Protein AF-A0A523E2N0-F1 (afdb_monomer)

Solvent-accessible surface area (backbone atoms only — not comparable to full-atom values): 7174 Å² total; per-residue (Å²): 141,83,86,75,80,67,64,68,63,56,90,84,43,81,68,61,77,31,67,67,56,72,68,36,84,75,69,79,84,79,86,80,67,72,76,77,67,89,92,64,49,72,68,57,53,39,56,53,50,48,53,52,51,50,52,52,31,72,77,34,48,88,74,45,43,78,91,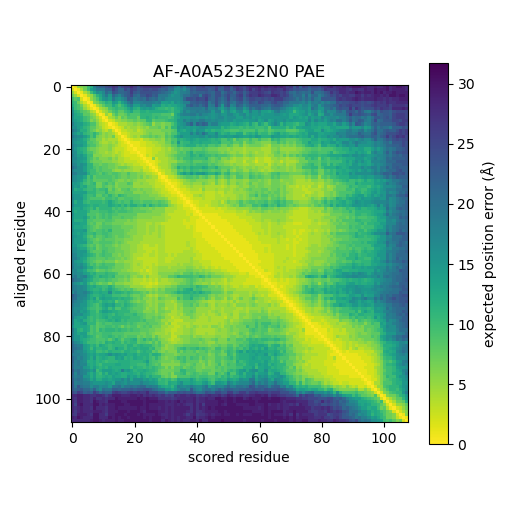69,64,85,75,84,87,79,72,56,67,68,52,70,69,36,66,81,47,45,64,56,54,52,51,51,51,50,51,54,59,67,68,63,72,63,79,86,68,68,82,132

Radius of gyration: 21.95 Å; Cα contacts (8 Å, |Δi|>4): 36; chains: 1; bounding box: 48×36×68 Å

Structure (mmCIF, N/CA/C/O backbone):
data_AF-A0A523E2N0-F1
#
_entry.id   AF-A0A523E2N0-F1
#
loop_
_atom_site.group_PDB
_atom_site.id
_atom_site.type_symbol
_atom_site.label_atom_id
_atom_site.label_alt_id
_atom_site.label_comp_id
_atom_site.label_asym_id
_atom_site.label_entity_id
_atom_site.label_seq_id
_atom_site.pdbx_PDB_ins_code
_atom_site.Cartn_x
_atom_site.Cartn_y
_atom_site.Cartn_z
_atom_site.occupancy
_atom_site.B_iso_or_equiv
_atom_site.auth_seq_id
_atom_site.auth_comp_id
_atom_site.auth_asym_id
_atom_site.auth_atom_id
_atom_site.pdbx_PDB_model_num
ATOM 1 N N . MET A 1 1 ? -7.329 -23.726 -4.312 1.00 32.69 1 MET A N 1
ATOM 2 C CA . MET A 1 1 ? -8.251 -23.051 -5.242 1.00 32.69 1 MET A CA 1
ATOM 3 C C . MET A 1 1 ? -8.557 -21.678 -4.654 1.00 32.69 1 MET A C 1
ATOM 5 O O . MET A 1 1 ? -9.527 -21.521 -3.933 1.00 32.69 1 MET A O 1
ATOM 9 N N . TRP A 1 2 ? -7.620 -20.740 -4.819 1.00 34.69 2 TRP A N 1
ATOM 10 C CA . TRP A 1 2 ? -7.723 -19.347 -4.365 1.00 34.69 2 TRP A CA 1
ATOM 11 C C . TRP A 1 2 ? -7.731 -18.491 -5.627 1.00 34.69 2 TRP A C 1
ATOM 13 O O . TRP A 1 2 ? -6.723 -17.888 -5.986 1.00 34.69 2 TRP A O 1
ATOM 23 N N . ASP A 1 3 ? -8.844 -18.526 -6.351 1.00 40.38 3 ASP A N 1
ATOM 24 C CA . ASP A 1 3 ? -8.977 -17.792 -7.602 1.00 40.38 3 ASP A CA 1
ATOM 25 C C . ASP A 1 3 ? -9.421 -16.357 -7.299 1.00 40.38 3 ASP A C 1
ATOM 27 O O . ASP A 1 3 ? -10.599 -16.060 -7.128 1.00 40.38 3 ASP A O 1
ATOM 31 N N . GLY A 1 4 ? -8.425 -15.472 -7.201 1.00 42.31 4 GLY A N 1
ATOM 32 C CA . GLY A 1 4 ? -8.561 -14.053 -7.523 1.00 42.31 4 GLY A CA 1
ATOM 33 C C . GLY A 1 4 ? -9.189 -13.155 -6.459 1.00 42.31 4 GLY A C 1
ATOM 34 O O . GLY A 1 4 ? -10.332 -12.731 -6.596 1.00 42.31 4 GLY A O 1
ATOM 35 N N . VAL A 1 5 ? -8.392 -12.715 -5.479 1.00 43.78 5 VAL A N 1
ATOM 36 C CA . VAL A 1 5 ? -8.674 -11.446 -4.787 1.00 43.78 5 VAL A CA 1
ATOM 37 C C . VAL A 1 5 ? -7.775 -10.367 -5.376 1.00 43.78 5 VAL A C 1
ATOM 39 O O . VAL A 1 5 ? -6.632 -10.194 -4.967 1.00 43.78 5 VAL A O 1
ATOM 42 N N . VAL A 1 6 ? -8.308 -9.656 -6.368 1.00 49.62 6 VAL A N 1
ATOM 43 C CA . VAL A 1 6 ? -7.732 -8.417 -6.897 1.00 49.62 6 VAL A CA 1
ATOM 44 C C . VAL A 1 6 ? -8.523 -7.270 -6.286 1.00 49.62 6 VAL A C 1
ATOM 46 O O . VAL A 1 6 ? -9.753 -7.287 -6.320 1.00 49.62 6 VAL A O 1
ATOM 49 N N . ALA A 1 7 ? -7.827 -6.281 -5.731 1.00 52.19 7 ALA A N 1
ATOM 50 C CA . ALA A 1 7 ? -8.410 -5.010 -5.324 1.00 52.19 7 ALA A CA 1
ATOM 51 C C . ALA A 1 7 ? -8.968 -4.299 -6.569 1.00 52.19 7 ALA A C 1
ATOM 53 O O . ALA A 1 7 ? -8.267 -3.548 -7.244 1.00 52.19 7 ALA A O 1
ATOM 54 N N . ARG A 1 8 ? -10.202 -4.627 -6.953 1.00 52.91 8 ARG A N 1
ATOM 55 C CA . ARG A 1 8 ? -10.839 -4.115 -8.162 1.00 52.91 8 ARG A CA 1
ATOM 56 C C . ARG A 1 8 ? -11.624 -2.859 -7.804 1.00 52.91 8 ARG A C 1
ATOM 58 O O . ARG A 1 8 ? -12.369 -2.846 -6.826 1.00 52.91 8 ARG A O 1
ATOM 65 N N . LEU A 1 9 ? -11.450 -1.808 -8.598 1.00 59.78 9 LEU A N 1
ATOM 66 C CA . LEU A 1 9 ? -12.268 -0.606 -8.476 1.00 59.78 9 LEU A CA 1
ATOM 67 C C . LEU A 1 9 ? -13.733 -0.975 -8.710 1.00 59.78 9 LEU A C 1
ATOM 69 O O . LEU A 1 9 ? -14.034 -1.888 -9.478 1.00 59.78 9 LEU A O 1
ATOM 73 N N . SER A 1 10 ? -14.648 -0.284 -8.032 1.00 63.03 10 SER A N 1
ATOM 74 C CA . SER A 1 10 ? -16.076 -0.445 -8.310 1.00 63.03 10 SER A CA 1
ATOM 75 C C . SER A 1 10 ? -16.326 -0.288 -9.813 1.00 63.03 10 SER A C 1
ATOM 77 O O . SER A 1 10 ? -15.726 0.585 -10.442 1.00 63.03 10 SER A O 1
ATOM 79 N N . SER A 1 11 ? -17.228 -1.088 -10.389 1.00 65.31 11 SER A N 1
ATOM 80 C CA . SER A 1 11 ? -17.620 -0.979 -11.803 1.00 65.31 11 SER A CA 1
ATOM 81 C C . SER A 1 11 ? -18.201 0.393 -12.159 1.00 65.31 11 SER A C 1
ATOM 83 O O . SER A 1 11 ? -18.305 0.727 -13.333 1.00 65.31 11 SER A O 1
ATOM 85 N N . SER A 1 12 ? -18.571 1.185 -11.150 1.00 70.19 12 SER A N 1
ATOM 86 C CA . SER A 1 12 ? -19.049 2.561 -11.294 1.00 70.19 12 SER A CA 1
ATOM 87 C C . SER A 1 12 ? -17.926 3.607 -11.314 1.00 70.19 12 SER A C 1
ATOM 89 O O . SER A 1 12 ? -18.202 4.786 -11.513 1.00 70.19 12 SER A O 1
ATOM 91 N N . CYS A 1 13 ? -16.669 3.221 -11.070 1.00 69.56 13 CYS A N 1
ATOM 92 C CA . CYS A 1 13 ? -15.531 4.128 -11.173 1.00 69.56 13 CYS A CA 1
ATOM 93 C C . CYS A 1 13 ? -15.142 4.283 -12.655 1.00 69.56 13 CYS A C 1
ATOM 95 O O . CYS A 1 13 ? -14.797 3.278 -13.279 1.00 69.56 13 CYS A O 1
ATOM 97 N N . PRO A 1 14 ? -15.132 5.504 -13.224 1.00 69.06 14 PRO A N 1
ATOM 98 C CA . PRO A 1 14 ? -14.820 5.707 -14.642 1.00 69.06 14 PRO A CA 1
ATOM 99 C C . PRO A 1 14 ? -13.398 5.258 -15.017 1.00 69.06 14 PRO A C 1
ATOM 101 O O . PRO A 1 14 ? -13.150 4.925 -16.166 1.00 69.06 14 PRO A O 1
ATOM 104 N N . PHE A 1 15 ? -12.486 5.165 -14.045 1.00 72.31 15 PHE A N 1
ATOM 105 C CA . PHE A 1 15 ? -11.100 4.730 -14.248 1.00 72.31 15 PHE A CA 1
ATOM 106 C C . PHE A 1 15 ? -10.904 3.203 -14.190 1.00 72.31 15 PHE A C 1
ATOM 108 O O . PHE A 1 15 ? -9.809 2.715 -14.449 1.00 72.31 15 PHE A O 1
ATOM 115 N N . HIS A 1 16 ? -11.942 2.427 -13.849 1.00 67.62 16 HIS A N 1
ATOM 116 C CA . HIS A 1 16 ? -11.846 0.975 -13.632 1.00 67.62 16 HIS A CA 1
ATOM 117 C C . HIS A 1 16 ? -11.418 0.178 -14.875 1.00 67.62 16 HIS A C 1
ATOM 119 O O . HIS A 1 16 ? -10.792 -0.872 -14.746 1.00 67.62 16 HIS A O 1
ATOM 125 N N . ALA A 1 17 ? -11.756 0.660 -16.068 1.00 69.62 17 ALA A N 1
ATOM 126 C CA . ALA A 1 17 ? -11.442 -0.006 -17.331 1.00 69.62 17 ALA A CA 1
ATOM 127 C C . ALA A 1 17 ? -11.071 0.995 -18.434 1.00 69.62 17 ALA A C 1
ATOM 129 O O . ALA A 1 17 ? -11.193 0.686 -19.617 1.00 69.62 17 ALA A O 1
ATOM 130 N N . ASP A 1 18 ? -10.647 2.196 -18.043 1.00 78.94 18 ASP A N 1
ATOM 131 C CA . ASP A 1 18 ? -10.215 3.214 -18.987 1.00 78.94 18 ASP A CA 1
ATOM 132 C C . ASP A 1 18 ? -8.835 2.826 -19.566 1.00 78.94 18 ASP A C 1
ATOM 134 O O . ASP A 1 18 ? -7.881 2.646 -18.796 1.00 78.94 18 ASP A O 1
ATOM 138 N N . PRO A 1 19 ? -8.705 2.625 -20.892 1.00 79.88 19 PRO A N 1
ATOM 139 C CA . PRO A 1 19 ? -7.459 2.164 -21.506 1.00 79.88 19 PRO A CA 1
ATOM 140 C C . PRO A 1 19 ? -6.297 3.133 -21.287 1.00 79.88 19 PRO A C 1
ATOM 142 O O . PRO A 1 19 ? -5.164 2.694 -21.077 1.00 79.88 19 PRO A O 1
ATOM 145 N N . ASP A 1 20 ? -6.585 4.435 -21.284 1.00 83.06 20 ASP A N 1
ATOM 146 C CA . ASP A 1 20 ? -5.581 5.481 -21.114 1.00 83.06 20 ASP A CA 1
ATOM 147 C C . ASP A 1 20 ? -5.075 5.507 -19.668 1.00 83.06 20 ASP A C 1
ATOM 149 O O . ASP A 1 20 ? -3.867 5.587 -19.427 1.00 83.06 20 ASP A O 1
ATOM 153 N N . PHE A 1 21 ? -5.968 5.333 -18.690 1.00 79.19 21 PHE A N 1
ATOM 154 C CA . PHE A 1 21 ? -5.604 5.182 -17.282 1.00 79.19 21 PHE A CA 1
ATOM 155 C C . PHE A 1 21 ? -4.765 3.918 -17.038 1.00 79.19 21 PHE A C 1
ATOM 157 O O . PHE A 1 21 ? -3.759 3.963 -16.331 1.00 79.19 21 PHE A O 1
ATOM 164 N N . MET A 1 22 ? -5.123 2.797 -17.671 1.00 77.62 22 MET A N 1
ATOM 165 C CA . MET A 1 22 ? -4.399 1.525 -17.544 1.00 77.62 22 MET A CA 1
ATOM 166 C C . MET A 1 22 ? -3.013 1.554 -18.207 1.00 77.62 22 MET A C 1
ATOM 168 O O . MET A 1 22 ? -2.079 0.903 -17.720 1.00 77.62 22 MET A O 1
ATOM 172 N N . ALA A 1 23 ? -2.858 2.306 -19.299 1.00 82.12 23 ALA A N 1
ATOM 173 C CA . ALA A 1 23 ? -1.580 2.513 -19.976 1.00 82.12 23 ALA A CA 1
ATOM 174 C C . ALA A 1 23 ? -0.683 3.528 -19.243 1.00 82.12 23 ALA A C 1
ATOM 176 O O . ALA A 1 23 ? 0.545 3.429 -19.293 1.00 82.12 23 ALA A O 1
ATOM 177 N N . ASN A 1 24 ? -1.271 4.480 -18.515 1.00 83.69 24 ASN A N 1
ATOM 178 C CA . ASN A 1 24 ? -0.539 5.548 -17.847 1.00 83.69 24 ASN A CA 1
ATOM 179 C C . ASN A 1 24 ? -0.054 5.152 -16.440 1.00 83.69 24 ASN A C 1
ATOM 181 O O . ASN A 1 24 ? -0.716 5.378 -15.430 1.00 83.69 24 ASN A O 1
ATOM 185 N N . ARG A 1 25 ? 1.185 4.656 -16.344 1.00 80.88 25 ARG A N 1
ATOM 186 C CA . ARG A 1 25 ? 1.852 4.338 -15.060 1.00 80.88 25 ARG A CA 1
ATOM 187 C C . ARG A 1 25 ? 2.043 5.540 -14.123 1.00 80.88 25 ARG A C 1
ATOM 189 O O . ARG A 1 25 ? 2.295 5.347 -12.934 1.00 80.88 25 ARG A O 1
ATOM 196 N N . ASN A 1 26 ? 1.915 6.765 -14.633 1.00 82.00 26 ASN A N 1
ATOM 197 C CA . ASN A 1 26 ? 2.005 7.990 -13.839 1.00 82.00 26 ASN A CA 1
ATOM 198 C C . ASN A 1 26 ? 0.644 8.428 -13.272 1.00 82.00 26 ASN A C 1
ATOM 200 O O . ASN A 1 26 ? 0.607 9.322 -12.427 1.00 82.00 26 ASN A O 1
ATOM 204 N N . ALA A 1 27 ? -0.464 7.795 -13.677 1.00 77.06 27 ALA A N 1
ATOM 205 C CA . ALA A 1 27 ? -1.805 8.057 -13.157 1.00 77.06 27 ALA A CA 1
ATOM 206 C C . ALA A 1 27 ? -2.001 7.434 -11.757 1.00 77.06 27 ALA A C 1
ATOM 208 O O . ALA A 1 27 ? -2.809 6.536 -11.529 1.00 77.06 27 ALA A O 1
ATOM 209 N N . ARG A 1 28 ? -1.215 7.910 -10.786 1.00 75.31 28 ARG A N 1
ATOM 210 C CA . ARG A 1 28 ? -1.198 7.429 -9.398 1.00 75.31 28 ARG A CA 1
ATOM 211 C C . ARG A 1 28 ? -2.233 8.176 -8.562 1.00 75.31 28 ARG A C 1
ATOM 213 O O . ARG A 1 28 ? -1.910 9.155 -7.902 1.00 75.31 28 ARG A O 1
ATOM 220 N N . MET A 1 29 ? -3.481 7.722 -8.603 1.00 70.31 29 MET A N 1
ATOM 221 C CA . MET A 1 29 ? -4.579 8.345 -7.845 1.00 70.31 29 MET A CA 1
ATOM 222 C C . MET A 1 29 ? -5.084 7.472 -6.684 1.00 70.31 29 MET A C 1
ATOM 224 O O . MET A 1 29 ? -5.905 7.916 -5.888 1.00 70.31 29 MET A O 1
ATOM 228 N N . MET A 1 30 ? -4.649 6.211 -6.593 1.00 71.44 30 MET A N 1
ATOM 229 C CA . MET A 1 30 ? -5.417 5.194 -5.869 1.00 71.44 30 MET A CA 1
ATOM 230 C C . MET A 1 30 ? -4.590 4.425 -4.849 1.00 71.44 30 MET A C 1
ATOM 232 O O . MET A 1 30 ? -3.439 4.068 -5.095 1.00 71.44 30 MET A O 1
ATOM 236 N N . SER A 1 31 ? -5.235 4.116 -3.729 1.00 73.88 31 SER A N 1
ATOM 237 C CA . SER A 1 31 ? -4.782 3.128 -2.756 1.00 73.88 31 SER A CA 1
ATOM 238 C C . SER A 1 31 ? -5.630 1.871 -2.906 1.00 73.88 31 SER A C 1
ATOM 240 O O . SER A 1 31 ? -6.836 1.951 -3.145 1.00 73.88 31 SER A O 1
ATOM 242 N N . VAL A 1 32 ? -5.002 0.706 -2.781 1.00 74.69 32 VAL A N 1
ATOM 243 C CA . VAL A 1 32 ? -5.655 -0.591 -2.974 1.00 74.69 32 VAL A CA 1
ATOM 244 C C . VAL A 1 32 ? -5.584 -1.425 -1.700 1.00 74.69 32 VAL A C 1
ATOM 246 O O . VAL A 1 32 ? -4.596 -1.370 -0.973 1.00 74.69 32 VAL A O 1
ATOM 249 N N . PHE A 1 33 ? -6.626 -2.219 -1.447 1.00 77.06 33 PHE A N 1
ATOM 250 C CA . PHE A 1 33 ? -6.678 -3.164 -0.331 1.00 77.06 33 PHE A CA 1
ATOM 251 C C . PHE A 1 33 ? -6.762 -4.593 -0.860 1.00 77.06 33 PHE A C 1
ATOM 253 O O . PHE A 1 33 ? -7.661 -4.917 -1.635 1.00 77.06 33 PHE A O 1
ATOM 260 N N . GLY A 1 34 ? -5.839 -5.451 -0.432 1.00 79.06 34 GLY A N 1
ATOM 261 C CA . GLY A 1 34 ? -5.816 -6.871 -0.782 1.00 79.06 34 GLY A CA 1
ATOM 262 C C . GLY A 1 34 ? -6.177 -7.766 0.401 1.00 79.06 34 GLY A C 1
ATOM 263 O O . GLY A 1 34 ? -5.990 -7.391 1.559 1.00 79.06 34 GLY A O 1
ATOM 264 N N . LYS A 1 35 ? -6.667 -8.977 0.114 1.00 81.69 35 LYS A N 1
ATOM 265 C CA . LYS A 1 35 ? -6.796 -10.038 1.121 1.00 81.69 35 LYS A CA 1
ATOM 266 C C . LYS A 1 35 ? -5.495 -10.834 1.173 1.00 81.69 35 LYS A C 1
ATOM 268 O O . LYS A 1 35 ? -5.026 -11.316 0.146 1.00 81.69 35 LYS A O 1
ATOM 273 N N . MET A 1 36 ? -4.954 -11.007 2.373 1.00 84.00 36 MET A N 1
ATOM 274 C CA . MET A 1 36 ? -3.794 -11.862 2.610 1.00 84.00 36 MET A CA 1
ATOM 275 C C . MET A 1 36 ? -4.207 -13.340 2.648 1.00 84.00 36 MET A C 1
ATOM 277 O O . MET A 1 36 ? -5.313 -13.678 3.081 1.00 84.00 36 MET A O 1
ATOM 281 N N . LYS A 1 37 ? -3.316 -14.226 2.196 1.00 84.69 37 LYS A N 1
ATOM 282 C CA . LYS A 1 37 ? -3.494 -15.674 2.331 1.00 84.69 37 LYS A CA 1
ATOM 283 C C . LYS A 1 37 ? -3.502 -16.068 3.813 1.00 84.69 37 LYS A C 1
ATOM 285 O O . LYS A 1 37 ? -2.767 -15.504 4.618 1.00 84.69 37 LYS A O 1
ATOM 290 N N . GLU A 1 38 ? -4.323 -17.053 4.161 1.00 82.44 38 GLU A N 1
ATOM 291 C CA . GLU A 1 38 ? -4.369 -17.596 5.520 1.00 82.44 38 GLU A CA 1
ATOM 292 C C . GLU A 1 38 ? -2.998 -18.149 5.945 1.00 82.44 38 GLU A C 1
ATOM 294 O O . GLU A 1 38 ? -2.337 -18.849 5.176 1.00 82.44 38 GLU A O 1
ATOM 299 N N . GLY A 1 39 ? -2.576 -17.813 7.168 1.00 84.31 39 GLY A N 1
ATOM 300 C CA . GLY A 1 39 ? -1.311 -18.264 7.761 1.00 84.31 39 GLY A CA 1
ATOM 301 C C . GLY A 1 39 ? -0.058 -17.478 7.356 1.00 84.31 39 GLY A C 1
ATOM 302 O O . GLY A 1 39 ? 1.003 -17.764 7.896 1.00 84.31 39 GLY A O 1
ATOM 303 N N . VAL A 1 40 ? -0.160 -16.499 6.452 1.00 86.75 40 VAL A N 1
ATOM 304 C CA . VAL A 1 40 ? 0.960 -15.608 6.092 1.00 86.75 40 VAL A CA 1
ATOM 305 C C . VAL A 1 40 ? 1.068 -14.480 7.118 1.00 86.75 40 VAL A C 1
ATOM 307 O O . VAL A 1 40 ? 0.041 -13.960 7.561 1.00 86.75 40 VAL A O 1
ATOM 310 N N . THR A 1 41 ? 2.282 -14.096 7.517 1.00 87.75 41 THR A N 1
ATOM 311 C CA . THR A 1 41 ? 2.467 -12.939 8.410 1.00 87.75 41 THR A CA 1
ATOM 312 C C . THR A 1 41 ? 2.491 -11.622 7.636 1.00 87.75 41 THR A C 1
ATOM 314 O O . THR A 1 41 ? 2.749 -11.582 6.431 1.00 87.75 41 THR A O 1
ATOM 317 N N . LEU A 1 42 ? 2.246 -10.507 8.330 1.00 85.56 42 LEU A N 1
ATOM 318 C CA . LEU A 1 42 ? 2.299 -9.183 7.707 1.00 85.56 42 LEU A CA 1
ATOM 319 C C . LEU A 1 42 ? 3.697 -8.887 7.140 1.00 85.56 42 LEU A C 1
ATOM 321 O O . LEU A 1 42 ? 3.812 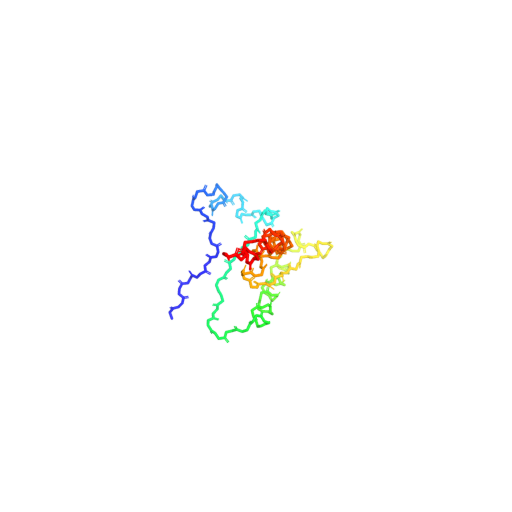-8.321 6.059 1.00 85.56 42 LEU A O 1
ATOM 325 N N . GLU A 1 43 ? 4.754 -9.321 7.825 1.00 86.44 43 GLU A N 1
ATOM 326 C CA . GLU A 1 43 ? 6.145 -9.152 7.394 1.00 86.44 43 GLU A CA 1
ATOM 327 C C . GLU A 1 43 ? 6.459 -9.959 6.131 1.00 86.44 43 GLU A C 1
ATOM 329 O O . GLU A 1 43 ? 7.212 -9.506 5.271 1.00 86.44 43 GLU A O 1
ATOM 334 N N . GLU A 1 44 ? 5.902 -11.162 6.002 1.00 86.75 44 GLU A N 1
ATOM 335 C CA . GLU A 1 44 ? 6.042 -11.970 4.790 1.00 86.75 44 GLU A CA 1
ATOM 336 C C . GLU A 1 44 ? 5.331 -11.319 3.604 1.00 86.75 44 GLU A C 1
ATOM 338 O O . GLU A 1 44 ? 5.919 -11.221 2.525 1.00 86.75 44 GLU A O 1
ATOM 343 N N . ALA A 1 45 ? 4.114 -10.813 3.818 1.00 86.88 45 ALA A N 1
ATOM 344 C CA . ALA A 1 45 ? 3.372 -10.069 2.806 1.00 86.88 45 ALA A CA 1
ATOM 345 C C . ALA A 1 45 ? 4.091 -8.769 2.401 1.00 86.88 45 ALA A C 1
ATOM 347 O O . ALA A 1 45 ? 4.153 -8.454 1.215 1.00 86.88 45 ALA A O 1
ATOM 348 N N . ALA A 1 46 ? 4.678 -8.049 3.363 1.00 86.94 46 ALA A N 1
ATOM 349 C CA . ALA A 1 46 ? 5.474 -6.848 3.116 1.00 86.94 46 ALA A CA 1
ATOM 350 C C . ALA A 1 46 ? 6.659 -7.136 2.195 1.00 86.94 46 ALA A C 1
ATOM 352 O O . ALA A 1 46 ? 6.787 -6.515 1.143 1.00 86.94 46 ALA A O 1
ATOM 353 N N . ARG A 1 47 ? 7.467 -8.152 2.529 1.00 89.44 47 ARG A N 1
ATOM 354 C CA . ARG A 1 47 ? 8.627 -8.529 1.708 1.00 89.44 47 ARG A CA 1
ATOM 355 C C . ARG A 1 47 ? 8.235 -8.954 0.301 1.00 89.44 47 ARG A C 1
ATOM 357 O O . ARG A 1 47 ? 8.990 -8.715 -0.637 1.00 89.44 47 ARG A O 1
ATOM 364 N N . ASP A 1 48 ? 7.105 -9.637 0.147 1.00 88.31 48 ASP A N 1
ATOM 365 C CA . ASP A 1 48 ? 6.642 -10.053 -1.173 1.00 88.31 48 ASP A CA 1
ATOM 366 C C . ASP A 1 48 ? 6.222 -8.849 -2.026 1.00 88.31 48 ASP A C 1
ATOM 368 O O . ASP A 1 48 ? 6.650 -8.711 -3.173 1.00 88.31 48 ASP A O 1
ATOM 372 N N . LEU A 1 49 ? 5.477 -7.917 -1.430 1.00 88.00 49 LEU A N 1
ATOM 373 C CA . LEU A 1 49 ? 5.080 -6.675 -2.086 1.00 88.00 49 LEU A CA 1
ATOM 374 C C . LEU A 1 49 ? 6.279 -5.782 -2.428 1.00 88.00 49 LEU A C 1
ATOM 376 O O . LEU A 1 49 ? 6.295 -5.204 -3.514 1.00 88.00 49 LEU A O 1
ATOM 380 N N . ASP A 1 50 ? 7.310 -5.740 -1.583 1.00 89.25 50 ASP A N 1
ATOM 381 C CA . ASP A 1 50 ? 8.558 -5.025 -1.869 1.00 89.25 50 ASP A CA 1
ATOM 382 C C . ASP A 1 50 ? 9.279 -5.594 -3.099 1.00 89.25 50 ASP A C 1
ATOM 384 O O . ASP A 1 50 ? 9.758 -4.836 -3.944 1.00 89.25 50 ASP A O 1
ATOM 388 N N . ARG A 1 51 ? 9.310 -6.924 -3.269 1.00 90.75 51 ARG A N 1
ATOM 389 C CA . ARG A 1 51 ? 9.896 -7.546 -4.473 1.00 90.75 51 ARG A CA 1
ATOM 390 C C . ARG A 1 51 ? 9.118 -7.198 -5.737 1.00 90.75 51 ARG A C 1
ATOM 392 O O . ARG A 1 51 ? 9.719 -6.943 -6.784 1.00 90.75 51 ARG A O 1
ATOM 399 N N . VAL A 1 52 ? 7.788 -7.187 -5.658 1.00 89.25 52 VAL A N 1
ATOM 400 C CA . VAL A 1 52 ? 6.935 -6.793 -6.788 1.00 89.25 52 VAL A CA 1
ATOM 401 C C . VAL A 1 52 ? 7.156 -5.319 -7.125 1.00 89.25 52 VAL A C 1
ATOM 403 O O . VAL A 1 52 ? 7.334 -4.980 -8.296 1.00 89.25 52 VAL A O 1
ATOM 406 N N . ALA A 1 53 ? 7.210 -4.450 -6.114 1.00 87.06 53 ALA A N 1
ATOM 407 C CA . ALA A 1 53 ? 7.486 -3.028 -6.278 1.00 87.06 53 ALA A CA 1
ATOM 408 C C . ALA A 1 53 ? 8.842 -2.790 -6.951 1.00 87.06 53 ALA A C 1
ATOM 410 O O . ALA A 1 53 ? 8.920 -2.029 -7.914 1.00 87.06 53 ALA A O 1
ATOM 411 N N . GLU A 1 54 ? 9.886 -3.484 -6.498 1.00 88.69 54 GLU A N 1
ATOM 412 C CA . GLU A 1 54 ? 11.221 -3.439 -7.093 1.00 88.69 54 GLU A CA 1
ATOM 413 C C . GLU A 1 54 ? 11.192 -3.851 -8.570 1.00 88.69 54 GLU A C 1
ATOM 415 O O . GLU A 1 54 ? 11.697 -3.130 -9.429 1.00 88.69 54 GLU A O 1
ATOM 420 N N . THR A 1 55 ? 10.517 -4.957 -8.887 1.00 90.06 55 THR A N 1
ATOM 421 C CA . THR A 1 55 ? 10.367 -5.438 -10.270 1.00 90.06 55 THR A CA 1
ATOM 422 C C . THR A 1 55 ? 9.674 -4.396 -11.154 1.00 90.06 55 THR A C 1
ATOM 424 O O . THR A 1 55 ? 10.104 -4.142 -12.280 1.00 90.06 55 THR A O 1
ATOM 427 N N . ILE A 1 56 ? 8.622 -3.743 -10.647 1.00 87.38 56 ILE A N 1
ATOM 428 C CA . ILE A 1 56 ? 7.910 -2.680 -11.370 1.00 87.38 56 ILE A CA 1
ATOM 429 C C . ILE A 1 56 ? 8.821 -1.472 -11.603 1.00 87.38 56 ILE A C 1
ATOM 431 O O . 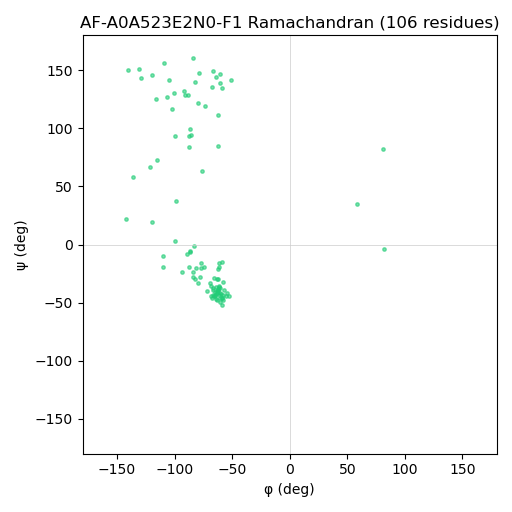ILE A 1 56 ? 8.821 -0.935 -12.716 1.00 87.38 56 ILE A O 1
ATOM 435 N N . ARG A 1 57 ? 9.600 -1.060 -10.591 1.00 87.62 57 ARG A N 1
ATOM 436 C CA . ARG A 1 57 ? 10.561 0.046 -10.715 1.00 87.62 57 ARG A CA 1
ATOM 437 C C . ARG A 1 57 ? 11.609 -0.257 -11.782 1.00 87.62 57 ARG A C 1
ATOM 439 O O . ARG A 1 57 ? 11.806 0.562 -12.674 1.00 87.62 57 ARG A O 1
ATOM 446 N N . GLN A 1 58 ? 12.214 -1.443 -11.735 1.00 88.50 58 GLN A N 1
ATOM 447 C CA . GLN A 1 58 ? 13.232 -1.870 -12.700 1.00 88.50 58 GLN A CA 1
ATOM 448 C C . GLN A 1 58 ? 12.687 -1.944 -14.129 1.00 88.50 58 GLN A C 1
ATOM 450 O O . GLN A 1 58 ? 13.366 -1.538 -15.069 1.00 88.50 58 GLN A O 1
ATOM 455 N N . ALA A 1 59 ? 11.447 -2.406 -14.301 1.00 89.25 59 ALA A N 1
ATOM 456 C CA . ALA A 1 59 ? 10.806 -2.476 -15.609 1.00 89.25 59 ALA A CA 1
ATOM 457 C C . ALA A 1 59 ? 10.359 -1.103 -16.153 1.00 89.25 59 ALA A C 1
ATOM 459 O O . ALA A 1 59 ? 10.127 -0.976 -17.353 1.00 89.25 59 ALA A O 1
ATOM 460 N N . ASN A 1 60 ? 10.208 -0.080 -15.299 1.00 87.31 60 ASN A N 1
ATOM 461 C CA . ASN A 1 60 ? 9.645 1.224 -15.673 1.00 87.31 60 ASN A CA 1
ATOM 462 C C . ASN A 1 60 ? 10.444 2.406 -15.079 1.00 87.31 60 ASN A C 1
ATOM 464 O O . ASN A 1 60 ? 9.866 3.249 -14.384 1.00 87.31 60 ASN A O 1
ATOM 468 N N . PRO A 1 61 ? 11.750 2.531 -15.371 1.00 83.94 61 PRO A N 1
ATOM 469 C CA . PRO A 1 61 ? 12.618 3.514 -14.718 1.00 83.94 61 PRO A CA 1
ATOM 470 C C . PRO A 1 61 ? 12.211 4.969 -14.997 1.00 83.94 61 PRO A C 1
ATOM 472 O O . PRO A 1 61 ? 12.380 5.831 -14.142 1.00 83.94 61 PRO A O 1
ATOM 475 N N . PHE A 1 62 ? 11.617 5.252 -16.163 1.00 85.25 62 PHE A N 1
ATOM 476 C CA . PHE A 1 62 ? 11.145 6.599 -16.506 1.00 85.25 62 PHE A CA 1
ATOM 477 C C . PHE A 1 62 ? 9.943 7.044 -15.656 1.00 85.25 62 PHE A C 1
ATOM 479 O O . PHE A 1 62 ? 9.835 8.211 -15.290 1.00 85.25 62 PHE A O 1
ATOM 486 N N . SER A 1 63 ? 9.049 6.115 -15.310 1.00 86.06 63 SER A N 1
ATOM 487 C CA . SER A 1 63 ? 7.892 6.406 -14.455 1.00 86.06 63 SER A CA 1
ATOM 488 C C . SER A 1 63 ? 8.235 6.351 -12.968 1.00 86.06 63 SER A C 1
ATOM 490 O O . SER A 1 63 ? 7.591 7.031 -12.168 1.00 86.06 63 SER A O 1
ATOM 492 N N . TYR A 1 64 ? 9.230 5.556 -12.572 1.00 83.88 64 TYR A N 1
ATOM 4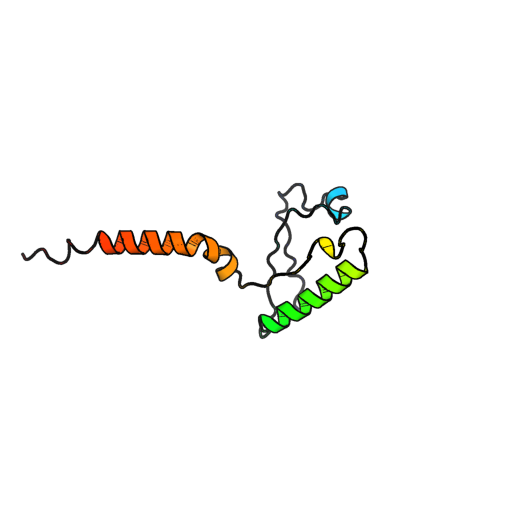93 C CA . TYR A 1 64 ? 9.632 5.354 -11.178 1.00 83.88 64 TYR A CA 1
ATOM 494 C C . TYR A 1 64 ? 11.103 5.746 -10.954 1.00 83.88 64 TYR A C 1
ATOM 496 O O . TYR A 1 64 ? 11.925 4.875 -10.663 1.00 83.88 64 TYR A O 1
ATOM 504 N N . PRO A 1 65 ? 11.453 7.040 -11.075 1.00 83.50 65 PRO A N 1
ATOM 505 C CA . PRO A 1 65 ? 12.800 7.492 -10.758 1.00 83.50 65 PRO A CA 1
ATOM 506 C C . PRO A 1 65 ? 13.070 7.341 -9.256 1.00 83.50 65 PRO A C 1
ATOM 508 O O . PRO A 1 65 ? 12.160 7.485 -8.437 1.00 83.50 65 PRO A O 1
ATOM 511 N N . GLU A 1 66 ? 14.327 7.097 -8.876 1.00 81.75 66 GLU A N 1
ATOM 512 C CA . GLU A 1 66 ? 14.711 6.924 -7.464 1.00 81.75 66 GLU A CA 1
ATOM 513 C C . GLU A 1 66 ? 14.359 8.141 -6.598 1.00 81.75 66 GLU A C 1
ATOM 515 O O . GLU A 1 66 ? 13.965 7.993 -5.443 1.00 81.75 66 GLU A O 1
ATOM 520 N N . SER A 1 67 ? 14.399 9.343 -7.182 1.00 82.75 67 SER A N 1
ATOM 521 C CA . SER A 1 67 ? 14.018 10.594 -6.516 1.00 82.75 67 SER A CA 1
ATOM 522 C C . SER A 1 67 ? 12.557 10.642 -6.061 1.00 82.75 67 SER A C 1
ATOM 524 O O . SER A 1 67 ? 12.219 11.449 -5.198 1.00 82.75 67 SER A O 1
ATOM 526 N N . LEU A 1 68 ? 11.687 9.790 -6.611 1.00 81.94 68 LEU A N 1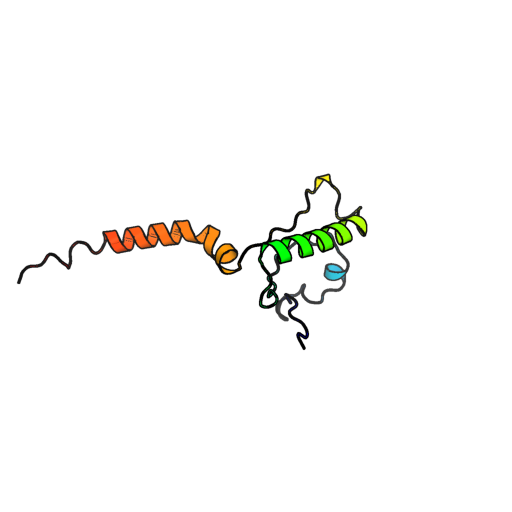
ATOM 527 C CA . LEU A 1 68 ? 10.280 9.712 -6.226 1.00 81.94 68 LEU A CA 1
ATOM 528 C C . LEU A 1 68 ? 10.072 8.960 -4.901 1.00 81.94 68 LEU A C 1
ATOM 530 O O . LEU A 1 68 ? 8.986 9.041 -4.332 1.00 81.94 68 LEU A O 1
ATOM 534 N N . GLY A 1 69 ? 11.072 8.205 -4.426 1.00 78.56 69 GLY A N 1
ATOM 535 C CA . GLY A 1 69 ? 10.980 7.456 -3.169 1.00 78.56 69 GLY A CA 1
ATOM 536 C C . GLY A 1 69 ? 9.831 6.442 -3.145 1.00 78.56 69 GLY A C 1
ATOM 537 O O . GLY A 1 69 ? 9.187 6.271 -2.114 1.00 78.56 69 GLY A O 1
ATOM 538 N N . TYR A 1 70 ? 9.525 5.810 -4.284 1.00 78.06 70 TYR A N 1
ATOM 539 C CA . TYR A 1 70 ? 8.414 4.862 -4.389 1.00 78.06 70 TYR A CA 1
ATOM 540 C C . TYR A 1 70 ? 8.624 3.656 -3.462 1.00 78.06 70 TYR A C 1
ATOM 542 O O . TYR A 1 70 ? 9.501 2.825 -3.707 1.00 78.06 70 TYR A O 1
ATOM 550 N N . ALA A 1 71 ? 7.784 3.561 -2.433 1.00 75.00 71 ALA A N 1
ATOM 551 C CA . ALA A 1 71 ? 7.759 2.478 -1.460 1.00 75.00 71 ALA A CA 1
ATOM 552 C C . ALA A 1 71 ? 6.328 1.951 -1.288 1.00 75.00 71 ALA A C 1
ATOM 554 O O . ALA A 1 71 ? 5.357 2.696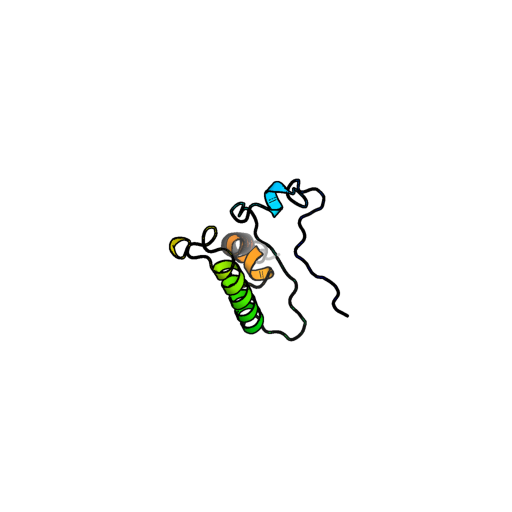 -1.455 1.00 75.00 71 ALA A O 1
ATOM 555 N N . VAL A 1 72 ? 6.201 0.668 -0.952 1.00 78.12 72 VAL A N 1
ATOM 556 C CA . VAL A 1 72 ? 4.914 0.043 -0.639 1.00 78.12 72 VAL A CA 1
ATOM 557 C C . VAL A 1 72 ? 4.794 -0.082 0.873 1.00 78.12 72 VAL A C 1
ATOM 559 O O . VAL A 1 72 ? 5.575 -0.772 1.515 1.00 78.12 72 VAL A O 1
ATOM 562 N N . GLU A 1 73 ? 3.808 0.595 1.457 1.00 78.00 73 GLU A N 1
ATOM 563 C CA . GLU A 1 73 ? 3.486 0.436 2.875 1.00 78.00 73 GLU A CA 1
ATOM 564 C C . GLU A 1 73 ? 2.435 -0.667 3.035 1.00 78.00 73 GLU A C 1
ATOM 566 O O . GLU A 1 73 ? 1.391 -0.654 2.378 1.00 78.00 73 GLU A O 1
ATOM 571 N N . THR A 1 74 ? 2.700 -1.625 3.923 1.00 78.38 74 THR A N 1
ATOM 572 C CA . THR A 1 74 ? 1.736 -2.665 4.289 1.00 78.38 74 THR A CA 1
ATOM 573 C C . THR A 1 74 ? 1.190 -2.404 5.681 1.00 78.38 74 THR A C 1
ATOM 575 O O . THR A 1 74 ? 1.924 -2.239 6.652 1.00 78.38 74 THR A O 1
ATOM 578 N N . ALA A 1 75 ? -0.133 -2.370 5.788 1.00 81.31 75 ALA A N 1
ATOM 579 C CA . ALA A 1 75 ? -0.819 -2.188 7.053 1.00 81.31 75 ALA A CA 1
ATOM 580 C C . ALA A 1 75 ? -2.055 -3.080 7.107 1.00 81.31 75 ALA A C 1
ATOM 582 O O . ALA A 1 75 ? -2.701 -3.349 6.092 1.00 81.31 75 ALA A O 1
ATOM 583 N N . LEU A 1 76 ? -2.420 -3.503 8.317 1.00 82.31 76 LEU A N 1
ATOM 584 C CA . LEU A 1 76 ? -3.716 -4.132 8.542 1.00 82.31 76 LEU A CA 1
ATOM 585 C C . LEU A 1 76 ? -4.831 -3.148 8.180 1.00 82.31 76 LEU A C 1
ATOM 587 O O . LEU A 1 76 ? -4.766 -1.974 8.544 1.00 82.31 76 LEU A O 1
ATOM 591 N N . LEU A 1 77 ? -5.880 -3.643 7.519 1.00 82.38 77 LEU A N 1
ATOM 592 C CA . LEU A 1 77 ? -7.015 -2.823 7.083 1.00 82.38 77 LEU A CA 1
ATOM 593 C C . LEU A 1 77 ? -7.640 -2.039 8.244 1.00 82.38 77 LEU A C 1
ATOM 595 O O . LEU A 1 77 ? -7.937 -0.854 8.110 1.00 82.38 77 LEU A O 1
ATOM 599 N N . SER A 1 78 ? -7.790 -2.683 9.403 1.00 80.69 78 SER A N 1
ATOM 600 C CA . SER A 1 78 ? -8.283 -2.033 10.617 1.00 80.69 78 SER A CA 1
ATOM 601 C C . SER A 1 78 ? -7.408 -0.847 11.015 1.00 80.69 78 SER A C 1
ATOM 603 O O . SER A 1 78 ? -7.934 0.219 11.319 1.00 80.69 78 SER A O 1
ATOM 605 N N . ASN A 1 79 ? -6.083 -0.986 10.955 1.00 82.38 79 ASN A N 1
ATOM 606 C CA . ASN A 1 79 ? -5.159 0.104 11.250 1.00 82.38 79 ASN A CA 1
ATOM 607 C C . ASN A 1 79 ? -5.253 1.213 10.190 1.00 82.38 79 ASN A C 1
ATOM 609 O O . ASN A 1 79 ? -5.394 2.377 10.546 1.00 82.38 79 ASN A O 1
ATOM 613 N N . ALA A 1 80 ? -5.271 0.864 8.900 1.00 82.06 80 ALA A N 1
ATOM 614 C CA . ALA A 1 80 ? -5.383 1.836 7.810 1.00 82.06 80 ALA A CA 1
ATOM 615 C C . ALA A 1 80 ? -6.649 2.709 7.922 1.00 82.06 80 ALA A C 1
ATOM 617 O O . ALA A 1 80 ? -6.588 3.916 7.700 1.00 82.06 80 ALA A O 1
ATOM 618 N N . LEU A 1 81 ? -7.779 2.120 8.326 1.00 81.69 81 LEU A N 1
ATOM 619 C CA . LEU A 1 81 ? -9.044 2.840 8.496 1.00 81.69 81 LEU A CA 1
ATOM 620 C C . LEU A 1 81 ? -9.127 3.617 9.815 1.00 81.69 81 LEU A C 1
ATOM 622 O O . LEU A 1 81 ? -9.755 4.672 9.876 1.00 81.69 81 LEU A O 1
ATOM 626 N N . THR A 1 82 ? -8.513 3.110 10.885 1.00 85.75 82 THR A N 1
ATOM 627 C CA . THR A 1 82 ? -8.662 3.706 12.221 1.00 85.75 82 THR A CA 1
ATOM 628 C C . THR A 1 82 ? -7.573 4.704 12.573 1.00 85.75 82 THR A C 1
ATOM 630 O O . THR A 1 82 ? -7.827 5.573 13.399 1.00 85.75 82 THR A O 1
ATOM 633 N N . ARG A 1 83 ? -6.384 4.649 11.965 1.00 85.25 83 ARG A N 1
ATOM 634 C CA . ARG A 1 83 ? -5.220 5.455 12.373 1.00 85.25 83 ARG A CA 1
ATOM 635 C C . ARG A 1 83 ? -5.518 6.954 12.466 1.00 85.25 83 ARG A C 1
ATOM 637 O O . ARG A 1 83 ? -5.151 7.574 13.460 1.00 85.25 83 ARG A O 1
ATOM 644 N N . ASN A 1 84 ? -6.228 7.511 11.485 1.00 83.56 84 ASN A N 1
ATOM 645 C CA . ASN A 1 84 ? -6.572 8.938 11.460 1.00 83.56 84 ASN A CA 1
ATOM 646 C C . ASN A 1 84 ? -7.795 9.281 12.319 1.00 83.56 84 ASN A C 1
ATOM 648 O O . ASN A 1 84 ? -7.886 10.385 12.844 1.00 83.56 84 ASN A O 1
ATOM 652 N N . ALA A 1 85 ? -8.727 8.340 12.480 1.00 84.56 85 ALA A N 1
ATOM 653 C CA . ALA A 1 85 ? -9.955 8.552 13.243 1.00 84.56 85 ALA A CA 1
ATOM 654 C C . ALA A 1 85 ? -9.786 8.257 14.744 1.00 84.56 85 ALA A C 1
ATOM 656 O O . ALA A 1 85 ? -10.575 8.722 15.562 1.00 84.56 85 ALA A O 1
ATOM 657 N N . ARG A 1 86 ? -8.750 7.505 15.133 1.00 87.38 86 ARG A N 1
ATOM 658 C CA . ARG A 1 86 ? -8.488 7.084 16.515 1.00 87.38 86 ARG A CA 1
ATOM 659 C C . ARG A 1 86 ? -8.406 8.257 17.497 1.00 87.38 86 ARG A C 1
ATOM 661 O O . ARG A 1 86 ? -9.032 8.140 18.545 1.00 87.38 86 ARG A O 1
ATOM 668 N N . PRO A 1 87 ? -7.722 9.381 17.207 1.00 89.00 87 PRO A N 1
ATOM 669 C CA . PRO A 1 87 ? -7.721 10.534 18.107 1.00 89.00 87 PRO A CA 1
ATOM 670 C C . PRO A 1 87 ? -9.123 11.110 18.319 1.00 89.00 87 PRO A C 1
ATOM 672 O O . PRO A 1 87 ? -9.498 11.407 19.448 1.00 89.00 87 PRO A O 1
ATOM 675 N N . THR A 1 88 ? -9.926 11.202 17.256 1.00 89.25 88 THR A N 1
ATOM 676 C CA . THR A 1 88 ? -11.316 11.667 17.334 1.00 89.25 88 THR A CA 1
ATOM 677 C C . THR A 1 88 ? -12.178 10.702 18.137 1.00 89.25 88 THR A C 1
ATOM 679 O O . THR A 1 88 ? -12.924 11.140 19.001 1.00 89.25 88 THR A O 1
ATOM 682 N N . PHE A 1 89 ? -12.047 9.392 17.919 1.00 88.56 89 PHE A N 1
ATOM 683 C CA . PHE A 1 89 ? -12.758 8.395 18.719 1.00 88.56 89 PHE A CA 1
ATOM 684 C C . PHE A 1 89 ? -12.362 8.447 20.194 1.00 88.56 89 PHE A C 1
ATOM 686 O O . PHE A 1 89 ? -13.232 8.336 21.049 1.00 88.56 89 PHE A O 1
ATOM 693 N N . LEU A 1 90 ? -11.080 8.657 20.504 1.00 91.88 90 LEU A N 1
ATOM 694 C CA . LEU A 1 90 ? -10.614 8.824 21.881 1.00 91.88 90 LEU A CA 1
ATOM 695 C C . LEU A 1 90 ? -11.141 10.117 22.510 1.00 91.88 90 LEU A C 1
ATOM 697 O O . LEU A 1 90 ? -11.537 10.100 23.671 1.00 91.88 90 LEU A O 1
ATOM 701 N N . LEU A 1 91 ? -11.199 11.212 21.748 1.00 92.69 91 LEU A N 1
ATOM 702 C CA . LEU A 1 91 ? -11.799 12.466 22.197 1.00 92.69 91 LEU A CA 1
ATOM 703 C C . LEU A 1 91 ? -13.294 12.287 22.486 1.00 92.69 91 LEU A C 1
ATOM 705 O O . LEU A 1 91 ? -13.755 12.660 23.559 1.00 92.69 91 LEU A O 1
ATOM 709 N N . LEU A 1 92 ? -14.034 11.663 21.567 1.00 91.75 92 LEU A N 1
ATOM 710 C CA . LEU A 1 92 ? -15.458 11.372 21.737 1.00 91.75 92 LEU A CA 1
ATOM 711 C C . LEU A 1 92 ? -15.704 10.453 22.939 1.00 91.75 92 LEU A C 1
ATOM 713 O O . LEU A 1 92 ? -16.585 10.733 23.749 1.00 91.75 92 LEU A O 1
ATOM 717 N N . LEU A 1 93 ? -14.888 9.408 23.104 1.00 90.62 93 LEU A N 1
ATOM 718 C CA . LEU A 1 93 ? -14.952 8.507 24.254 1.00 90.62 93 LEU A CA 1
ATOM 719 C C . LEU A 1 93 ? -14.715 9.265 25.565 1.00 90.62 93 LEU A C 1
ATOM 721 O O . LEU A 1 93 ? -15.496 9.114 26.499 1.00 90.62 93 LEU A O 1
ATOM 725 N N . ALA A 1 94 ? -13.694 10.125 25.614 1.00 91.06 94 ALA A N 1
ATOM 726 C CA . ALA A 1 94 ? -13.419 10.959 26.777 1.00 91.06 94 ALA A CA 1
ATOM 727 C C . ALA A 1 94 ? -14.612 11.870 27.102 1.00 91.06 94 ALA A C 1
ATOM 729 O O . ALA A 1 94 ? -15.059 11.900 28.248 1.00 91.06 94 ALA A O 1
ATOM 730 N N . THR A 1 95 ? -15.190 12.537 26.097 1.00 88.50 95 THR A N 1
ATOM 731 C CA . THR A 1 95 ? -16.364 13.399 26.302 1.00 88.50 95 THR A CA 1
ATOM 732 C C . THR A 1 95 ? -17.588 12.623 26.788 1.00 88.50 95 THR A C 1
ATOM 734 O O . THR A 1 95 ? -18.247 13.071 27.721 1.00 88.50 95 THR A O 1
ATOM 737 N N . ALA A 1 96 ? -17.852 11.433 26.241 1.00 86.12 96 ALA A N 1
ATOM 738 C CA . ALA A 1 96 ? -18.969 10.589 26.659 1.00 86.12 96 ALA A CA 1
ATOM 739 C C . ALA A 1 96 ? -18.810 10.132 28.117 1.00 86.12 96 ALA A C 1
ATOM 741 O O . ALA A 1 96 ? -19.722 10.300 28.917 1.00 86.12 96 ALA A O 1
ATOM 742 N N . THR A 1 97 ? -17.618 9.660 28.500 1.00 79.25 97 THR A N 1
ATOM 743 C CA . THR A 1 97 ? -17.342 9.286 29.899 1.00 79.25 97 THR A CA 1
ATOM 744 C C . THR A 1 97 ? -17.364 10.479 30.855 1.00 79.25 97 THR A C 1
ATOM 746 O O . THR A 1 97 ? -17.697 10.319 32.022 1.00 79.25 97 THR A O 1
ATOM 749 N N . SER A 1 98 ? -17.039 11.685 30.375 1.00 73.50 98 SER A N 1
ATOM 750 C CA . SER A 1 98 ? -17.100 12.909 31.184 1.00 73.50 98 SER A CA 1
ATOM 751 C C . SER A 1 98 ? -18.518 13.449 31.378 1.00 73.50 98 SER A C 1
ATOM 753 O O . SER A 1 98 ? -18.746 14.215 32.309 1.00 73.50 98 SER A O 1
ATOM 755 N N . ILE A 1 99 ? -19.461 13.055 30.515 1.00 64.00 99 ILE A N 1
ATOM 756 C CA . ILE A 1 99 ? -20.881 13.424 30.604 1.00 64.00 99 ILE A CA 1
ATOM 757 C C . ILE A 1 99 ? -21.646 12.484 31.554 1.00 64.00 99 ILE A C 1
ATOM 759 O O . ILE A 1 99 ? -22.623 12.919 32.158 1.00 64.00 99 ILE A O 1
ATOM 763 N N . ASP A 1 100 ? -21.149 11.261 31.779 1.00 63.59 100 ASP A N 1
ATOM 764 C CA . ASP A 1 100 ? -21.749 10.247 32.665 1.00 63.59 100 ASP A CA 1
ATOM 765 C C . ASP A 1 100 ? -21.164 10.088 34.104 1.00 63.59 100 ASP A C 1
ATOM 767 O O . ASP A 1 100 ? -21.128 8.972 34.623 1.00 63.59 100 ASP A O 1
ATOM 771 N N . PRO A 1 101 ? -20.735 11.141 34.841 1.00 56.53 101 PRO A N 1
ATOM 772 C CA . PRO A 1 101 ? -20.461 11.016 36.278 1.00 56.53 101 PRO A CA 1
ATOM 773 C C . PRO A 1 101 ? -21.593 11.526 37.194 1.00 56.53 101 PRO A C 1
ATOM 775 O O . PRO A 1 101 ? -21.414 11.515 38.410 1.00 56.53 101 PRO A O 1
ATOM 778 N N . LEU A 1 102 ? -22.743 11.975 36.666 1.00 54.44 102 LEU A N 1
ATOM 779 C CA . LEU A 1 102 ? -23.800 12.603 37.486 1.00 54.44 102 LEU A CA 1
ATOM 780 C C . LEU A 1 102 ? -25.089 11.779 37.670 1.00 54.44 102 LEU A C 1
ATOM 782 O O . LEU A 1 102 ? -25.783 12.007 38.658 1.00 54.44 102 LEU A O 1
ATOM 786 N N . GLU A 1 103 ? -25.387 10.785 36.826 1.00 59.41 103 GLU A N 1
ATOM 787 C CA . GLU A 1 103 ? -26.591 9.945 37.010 1.00 59.41 103 GLU A CA 1
ATOM 788 C C . GLU A 1 103 ? -26.383 8.827 38.057 1.00 59.41 103 GLU A C 1
ATOM 790 O O . GLU A 1 103 ? -27.334 8.342 38.662 1.00 59.41 103 GLU A O 1
ATOM 795 N N . ALA A 1 104 ? -25.130 8.458 38.355 1.00 56.06 104 ALA A N 1
ATOM 796 C CA . ALA A 1 104 ? -24.790 7.425 39.344 1.00 56.06 104 ALA A CA 1
ATOM 797 C C . ALA A 1 104 ? -24.763 7.920 40.810 1.00 56.06 104 ALA A C 1
ATOM 799 O O . ALA A 1 104 ? -24.499 7.133 41.718 1.00 56.06 104 ALA A O 1
ATOM 800 N N . LEU A 1 105 ? -25.011 9.214 41.056 1.00 62.38 105 LEU A N 1
ATOM 801 C CA . LEU A 1 105 ? -24.936 9.849 42.382 1.00 62.38 105 LEU A CA 1
ATOM 802 C C . LEU A 1 105 ? -26.265 10.469 42.843 1.00 62.38 10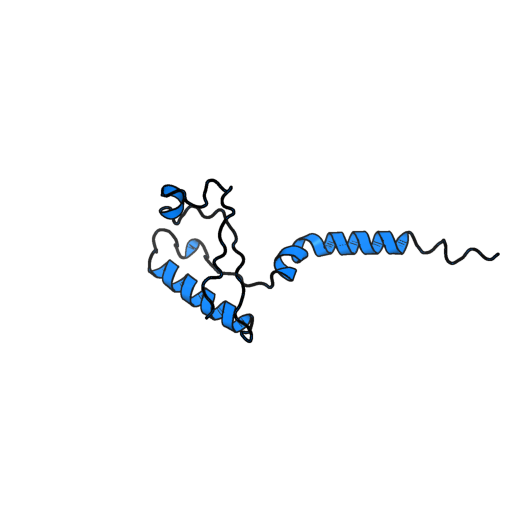5 LEU A C 1
ATOM 804 O O . LEU A 1 105 ? -26.254 11.309 43.741 1.00 62.38 105 LEU A O 1
ATOM 808 N N . ARG A 1 106 ? -27.412 10.072 42.273 1.00 56.62 106 ARG A N 1
ATOM 809 C CA . ARG A 1 106 ? -28.727 10.434 42.821 1.00 56.62 106 ARG A CA 1
ATOM 810 C C . ARG A 1 106 ? -29.137 9.401 43.890 1.00 56.62 106 ARG A C 1
ATOM 812 O O . ARG A 1 106 ? -29.579 8.320 43.511 1.00 56.62 106 ARG A O 1
ATOM 819 N N . PRO A 1 107 ? -28.977 9.675 45.201 1.00 60.00 107 PRO A N 1
ATOM 820 C CA . PRO A 1 107 ? -29.658 8.889 46.222 1.00 60.00 107 PRO A CA 1
ATOM 821 C C . PRO A 1 107 ? -31.171 9.149 46.141 1.00 60.00 107 PRO A C 1
ATOM 823 O O . PRO A 1 107 ? -31.589 10.300 45.985 1.00 60.00 107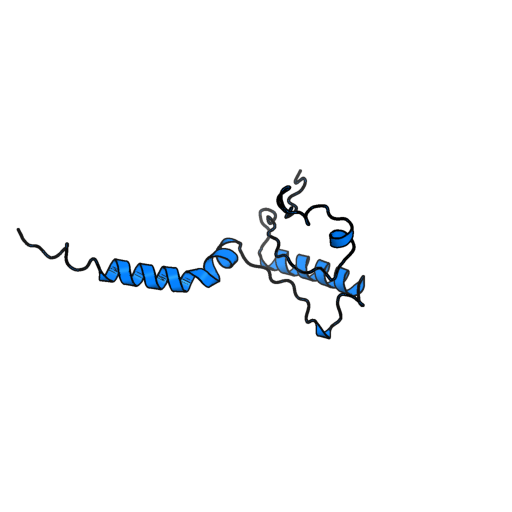 PRO A O 1
ATOM 826 N N . GLU A 1 108 ? -31.953 8.069 46.211 1.00 57.59 108 GLU A N 1
ATOM 827 C CA . GLU A 1 108 ? -33.403 8.075 46.477 1.00 57.59 108 GLU A CA 1
ATOM 828 C C . GLU A 1 108 ? -33.698 8.584 47.898 1.00 57.59 108 GLU A C 1
ATOM 830 O O . GLU A 1 108 ? -32.935 8.217 48.827 1.00 57.59 108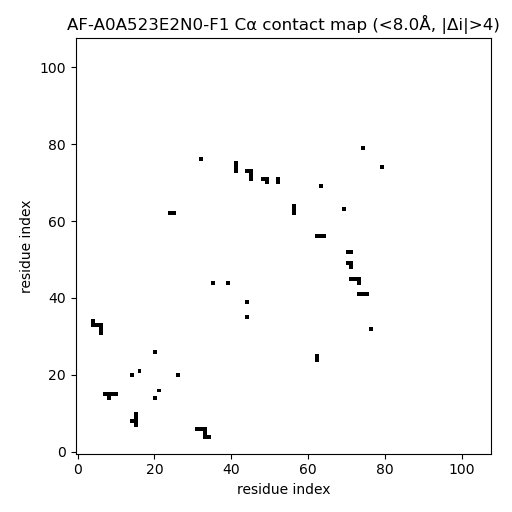 GLU A O 1
#

Mean predicted aligned error: 11.36 Å

Foldseek 3Di:
DPPDDDQADPPPPPLRPDPVNVPDLLNPDDDGDGDDDPPDDQVNVQVVVQVVQVVVCVVCVVNNPVVVVDGDDTDDPCCVVCVVCVVVVVVVVVVVVVVPPPPVPDDD

Sequence (108 aa):
MWDGVVARLSSSCPFHADPDFMANRNARMMSVFGKMKEGVTLEEAARDLDRVAETIRQANPFSYPESLGYAVETALLSNALTRNARPTFLLLLATATSIDPLEALRPE

Secondary structure (DSSP, 8-state):
-------PPPTT-TTSS-HHHHH-TT--------PPPTT--HHHHHHHHHHHHHHHHHH-TTTS-GGG--------HHHHHHTTTHHHHHHHHHHHHHHSSSGGG---

pLDDT: mean 77.07, std 13.37, range [32.69, 92.69]